Protein AF-A0A5V5FQ35-F1 (afdb_monomer_lite)

Secondary structure (DSSP, 8-state):
-HHHHHHHHHHHHHHHHHHHHHHHHHHHHHHHHHHHHHHHHHHHHHHHHHHTTEEEEEEEEEHHHHGGG---GGGEEE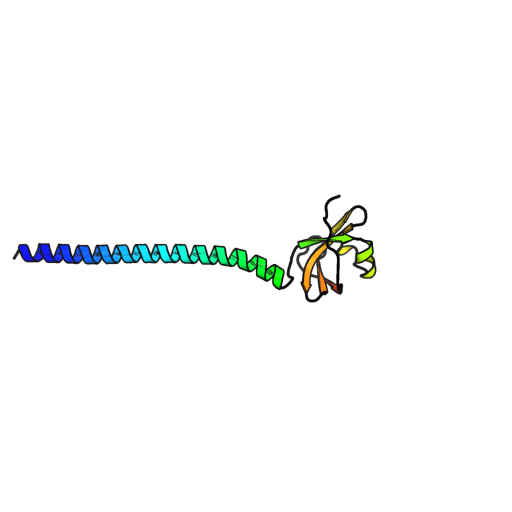EETTEEEEEEEEEETTEEEEE-TT--S--EEEE-S----B----

Organism: Salmonella enterica (NCBI:txid28901)

pLDDT: mean 76.03, std 13.15, range [49.38, 91.56]

Sequence (122 aa):
IILAGTGFADRHQRIRDTKNRIQYYLIFSVAICLYMFTAFSAGISEKIVDLIGLGYQYRCYYDTDLNQYLIPDEFIQDKFNNKTKLFVVADIDGKMYIAPKNKRTTSFYFTAKELAQVSCNK

Structure (mmCIF, N/CA/C/O backbone):
data_AF-A0A5V5FQ35-F1
#
_entry.id   AF-A0A5V5FQ35-F1
#
loop_
_atom_site.group_PDB
_atom_site.id
_atom_site.type_symbol
_atom_site.label_atom_id
_atom_site.label_alt_id
_atom_site.label_comp_id
_atom_site.label_asym_id
_atom_site.label_entity_id
_atom_site.label_seq_id
_atom_site.pdbx_PDB_ins_code
_atom_site.Cartn_x
_atom_site.Cartn_y
_atom_site.Cartn_z
_atom_site.occupancy
_atom_site.B_iso_or_equiv
_atom_site.auth_seq_id
_atom_site.auth_comp_id
_atom_site.auth_asym_id
_atom_site.auth_atom_id
_atom_site.pdbx_PDB_model_num
ATOM 1 N N . ILE A 1 1 ? 53.595 12.717 -59.560 1.00 49.38 1 ILE A N 1
ATOM 2 C CA . ILE A 1 1 ? 53.395 11.840 -58.373 1.00 49.38 1 ILE A CA 1
ATOM 3 C C . ILE A 1 1 ? 52.707 12.574 -57.202 1.00 49.38 1 ILE A C 1
ATOM 5 O O . ILE A 1 1 ? 52.006 11.931 -56.437 1.00 49.38 1 ILE A O 1
ATOM 9 N N . ILE A 1 2 ? 52.779 13.910 -57.099 1.00 50.38 2 ILE A N 1
ATOM 10 C CA . ILE A 1 2 ? 52.216 14.662 -55.953 1.00 50.38 2 ILE A CA 1
ATOM 11 C C . ILE A 1 2 ? 50.672 14.807 -55.991 1.00 50.38 2 ILE A C 1
ATOM 13 O O . ILE A 1 2 ? 50.037 14.785 -54.943 1.00 50.38 2 ILE A O 1
ATOM 17 N N . LEU A 1 3 ? 50.041 14.857 -57.175 1.00 49.72 3 LEU A N 1
ATOM 18 C CA . LEU A 1 3 ? 48.577 15.025 -57.298 1.00 49.72 3 LEU A CA 1
ATOM 19 C C . LEU A 1 3 ? 47.738 13.803 -56.884 1.00 49.72 3 LEU A C 1
ATOM 21 O O . LEU A 1 3 ? 46.562 13.954 -56.569 1.00 49.72 3 LEU A O 1
ATOM 25 N N . ALA A 1 4 ? 48.311 12.597 -56.869 1.00 51.66 4 ALA A N 1
ATOM 26 C CA . ALA A 1 4 ? 47.579 11.417 -56.410 1.00 51.66 4 ALA A CA 1
ATOM 27 C C . ALA A 1 4 ? 47.426 11.422 -54.876 1.00 51.66 4 ALA A C 1
ATOM 29 O O . ALA A 1 4 ? 46.365 11.081 -54.361 1.00 51.66 4 ALA A O 1
ATOM 30 N N . GLY A 1 5 ? 48.450 11.875 -54.140 1.00 54.00 5 GLY A N 1
ATOM 31 C CA . GLY A 1 5 ? 48.464 11.867 -52.672 1.00 54.00 5 GLY A CA 1
ATOM 32 C C . GLY A 1 5 ? 47.436 12.800 -52.024 1.00 54.00 5 GLY A C 1
ATOM 33 O O . GLY A 1 5 ? 46.853 12.445 -51.002 1.00 54.00 5 GLY A O 1
ATOM 34 N N . THR A 1 6 ? 47.149 13.949 -52.641 1.00 55.91 6 THR A N 1
ATOM 35 C CA . THR A 1 6 ? 46.155 14.909 -52.130 1.00 55.91 6 THR A CA 1
ATOM 36 C C . THR A 1 6 ? 44.722 14.381 -52.258 1.00 55.91 6 THR A C 1
ATOM 38 O O . THR A 1 6 ? 43.928 14.544 -51.334 1.00 55.91 6 THR A O 1
ATOM 41 N N . GLY A 1 7 ? 44.403 13.664 -53.342 1.00 56.66 7 GLY A N 1
ATOM 42 C CA . GLY A 1 7 ? 43.092 13.031 -53.536 1.00 56.66 7 GLY A CA 1
ATOM 43 C C . GLY A 1 7 ? 42.840 11.832 -52.612 1.00 56.66 7 GLY A C 1
ATOM 44 O O . GLY A 1 7 ? 41.717 11.636 -52.141 1.00 56.66 7 GLY A O 1
ATOM 45 N N . PHE A 1 8 ? 43.877 11.045 -52.300 1.00 56.84 8 PHE A N 1
ATOM 46 C CA . PHE A 1 8 ? 43.761 9.947 -51.332 1.00 56.84 8 PHE A CA 1
ATOM 47 C C . PHE A 1 8 ? 43.633 10.454 -49.893 1.00 56.84 8 PHE A C 1
ATOM 49 O O . PHE A 1 8 ? 42.824 9.906 -49.147 1.00 56.84 8 PHE A O 1
ATOM 56 N N . ALA A 1 9 ? 44.358 11.515 -49.519 1.00 57.84 9 ALA A N 1
ATOM 57 C CA . ALA A 1 9 ? 44.228 12.141 -48.205 1.00 57.84 9 ALA A CA 1
ATOM 58 C C . ALA A 1 9 ? 42.813 12.706 -47.980 1.00 57.84 9 ALA A C 1
ATOM 60 O O . ALA A 1 9 ? 42.188 12.359 -46.980 1.00 57.84 9 ALA A O 1
ATOM 61 N N . ASP A 1 10 ? 42.260 13.456 -48.944 1.00 57.50 10 ASP A N 1
ATOM 62 C CA . ASP A 1 10 ? 40.905 14.031 -48.855 1.00 57.50 10 ASP A CA 1
ATOM 63 C C . ASP A 1 10 ? 39.818 12.949 -48.723 1.00 57.50 10 ASP A C 1
ATOM 65 O O . ASP A 1 10 ? 38.926 13.028 -47.874 1.00 57.50 10 ASP A O 1
ATOM 69 N N . ARG A 1 11 ? 39.931 11.860 -49.497 1.00 59.28 11 ARG A N 1
ATOM 70 C CA . ARG A 1 11 ? 38.997 10.728 -49.415 1.00 59.28 11 ARG A CA 1
ATOM 71 C C . ARG A 1 11 ? 39.097 9.999 -48.076 1.00 59.28 11 ARG A C 1
ATOM 73 O O . ARG A 1 11 ? 38.075 9.597 -47.518 1.00 59.28 11 ARG A O 1
ATOM 80 N N . HIS A 1 12 ? 40.308 9.834 -47.544 1.00 62.91 12 HIS A N 1
ATOM 81 C CA . HIS A 1 12 ? 40.508 9.171 -46.260 1.00 62.91 12 HIS A CA 1
ATOM 82 C C . HIS A 1 12 ? 39.994 10.021 -45.091 1.00 62.91 12 HIS A C 1
ATOM 84 O O . HIS A 1 12 ? 39.418 9.474 -44.147 1.00 62.91 12 HIS A O 1
ATOM 90 N N . GLN A 1 13 ? 40.136 11.346 -45.189 1.00 62.41 13 GLN A N 1
ATOM 91 C CA . GLN A 1 13 ? 39.620 12.313 -44.224 1.00 62.41 13 GLN A CA 1
ATOM 92 C C . GLN A 1 13 ? 38.087 12.327 -44.222 1.00 62.41 13 GLN A C 1
ATOM 94 O O . GLN A 1 13 ? 37.492 12.166 -43.160 1.00 62.41 13 GLN A O 1
ATOM 99 N N . ARG A 1 14 ? 37.435 12.326 -45.397 1.00 61.88 14 ARG A N 1
ATOM 100 C CA . ARG A 1 14 ? 35.967 12.198 -45.492 1.00 61.88 14 ARG A CA 1
ATOM 101 C C . ARG A 1 14 ? 35.438 10.905 -44.878 1.00 61.88 14 ARG A C 1
ATOM 103 O O . ARG A 1 14 ? 34.437 10.937 -44.167 1.00 61.88 14 ARG A O 1
ATOM 110 N N . ILE A 1 15 ? 36.087 9.762 -45.116 1.00 65.62 15 ILE A N 1
ATOM 111 C CA . ILE A 1 15 ? 35.661 8.477 -44.527 1.00 65.62 15 ILE A CA 1
ATOM 112 C C . ILE A 1 15 ? 35.809 8.509 -43.000 1.00 65.62 15 ILE A C 1
ATOM 114 O O . ILE A 1 15 ? 34.927 8.028 -42.286 1.00 65.62 15 ILE A O 1
ATOM 118 N N . ARG A 1 16 ? 36.896 9.105 -42.492 1.00 64.38 16 ARG A N 1
ATOM 119 C CA . ARG A 1 16 ? 37.134 9.260 -41.053 1.00 64.38 16 ARG A CA 1
ATOM 120 C C . ARG A 1 16 ? 36.094 10.175 -40.412 1.00 64.38 16 ARG A C 1
ATOM 122 O O . ARG A 1 16 ? 35.506 9.776 -39.412 1.00 64.38 16 ARG A O 1
ATOM 129 N N . ASP A 1 17 ? 35.801 11.318 -41.023 1.00 65.94 17 ASP A N 1
ATOM 130 C CA . ASP A 1 17 ? 34.789 12.257 -40.533 1.00 65.94 17 ASP A CA 1
ATOM 131 C C . ASP A 1 17 ? 33.390 11.645 -40.554 1.00 65.94 17 ASP A C 1
ATOM 133 O O . ASP A 1 17 ? 32.650 11.773 -39.582 1.00 65.94 17 ASP A O 1
ATOM 137 N N . THR A 1 18 ? 33.043 10.897 -41.606 1.00 67.88 18 THR A N 1
ATOM 138 C CA . THR A 1 18 ? 31.744 10.210 -41.694 1.00 67.88 18 THR A CA 1
ATOM 139 C C . THR A 1 18 ? 31.612 9.140 -40.607 1.00 67.88 18 THR A C 1
ATOM 141 O O . THR A 1 18 ? 30.581 9.057 -39.941 1.00 67.88 18 THR A O 1
ATOM 144 N N . LYS A 1 19 ? 32.675 8.361 -40.364 1.00 69.94 19 LYS A N 1
ATOM 145 C CA . LYS A 1 19 ? 32.711 7.343 -39.304 1.00 69.94 19 LYS A CA 1
ATOM 146 C C . LY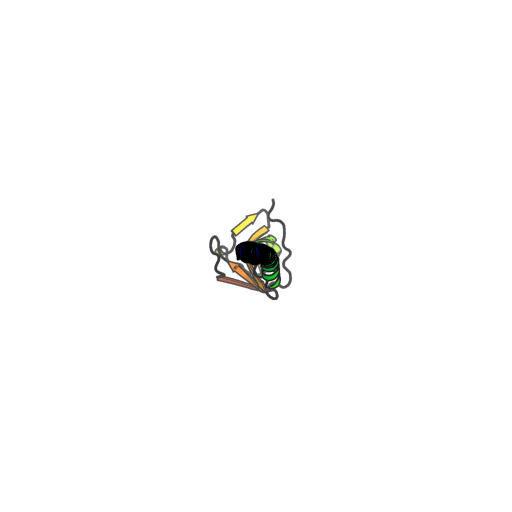S A 1 19 ? 32.602 7.967 -37.911 1.00 69.94 19 LYS A C 1
ATOM 148 O O . LYS A 1 19 ? 31.843 7.464 -37.088 1.00 69.94 19 LYS A O 1
ATOM 153 N N . ASN A 1 20 ? 33.294 9.082 -37.675 1.00 76.62 20 ASN A N 1
ATOM 154 C CA . ASN A 1 20 ? 33.242 9.801 -36.404 1.00 76.62 20 ASN A CA 1
ATOM 155 C C . ASN A 1 20 ? 31.838 10.376 -36.160 1.00 76.62 20 ASN A C 1
ATOM 157 O O . ASN A 1 20 ? 31.279 10.224 -35.077 1.00 76.62 20 ASN A O 1
ATOM 161 N N . ARG A 1 21 ? 31.209 10.949 -37.195 1.00 74.62 21 ARG A N 1
ATOM 162 C CA . ARG A 1 21 ? 29.828 11.454 -37.130 1.00 74.62 21 ARG A CA 1
ATOM 163 C C . ARG A 1 21 ? 28.829 10.352 -36.780 1.00 74.62 21 ARG A C 1
ATOM 165 O O . ARG A 1 21 ? 27.997 10.548 -35.902 1.00 74.62 21 ARG A O 1
ATOM 172 N N . ILE A 1 22 ? 28.937 9.187 -37.425 1.00 80.69 22 ILE A N 1
ATOM 173 C CA . ILE A 1 22 ? 28.087 8.021 -37.134 1.00 80.69 22 ILE A CA 1
ATOM 174 C C . ILE A 1 22 ? 28.290 7.547 -35.689 1.00 80.69 22 ILE A C 1
ATOM 176 O O . ILE A 1 22 ? 27.311 7.260 -35.004 1.00 80.69 22 ILE A O 1
ATOM 180 N N . GLN A 1 23 ? 29.532 7.514 -35.197 1.00 80.44 23 GLN A N 1
ATOM 181 C CA . GLN A 1 23 ? 29.814 7.162 -33.802 1.00 80.44 23 GLN A CA 1
ATOM 182 C C . GLN A 1 23 ? 29.177 8.148 -32.816 1.00 80.44 23 GLN A C 1
ATOM 184 O O . GLN A 1 23 ? 28.561 7.709 -31.847 1.00 80.44 23 GLN A O 1
ATOM 189 N N . TYR A 1 24 ? 29.243 9.455 -33.083 1.00 83.81 24 TYR A N 1
ATOM 190 C CA . TYR A 1 24 ? 28.563 10.453 -32.254 1.00 83.81 24 TYR A CA 1
ATOM 191 C C . TYR A 1 24 ? 27.042 10.268 -32.248 1.00 83.81 24 TYR A C 1
ATOM 193 O O . TYR A 1 24 ? 26.442 10.287 -31.175 1.00 83.81 24 TYR A O 1
ATOM 201 N N . TYR A 1 25 ? 26.418 10.026 -33.407 1.00 85.12 25 TYR A N 1
ATOM 202 C CA . TYR A 1 25 ? 24.978 9.752 -33.474 1.00 85.12 25 TYR A CA 1
ATOM 203 C C . TYR A 1 25 ? 24.588 8.480 -32.712 1.00 85.12 25 TYR A C 1
ATOM 205 O O . TYR A 1 25 ? 23.581 8.484 -32.007 1.00 85.12 25 TYR A O 1
ATOM 213 N N . LEU A 1 26 ? 25.395 7.415 -32.793 1.00 85.00 26 LEU A N 1
ATOM 214 C CA . LEU A 1 26 ? 25.154 6.179 -32.045 1.00 85.00 26 LEU A CA 1
ATOM 215 C C . LEU A 1 26 ? 25.220 6.413 -30.534 1.00 85.00 26 LEU A C 1
ATOM 217 O O . LEU A 1 26 ? 24.298 6.020 -29.824 1.00 85.00 26 LEU A O 1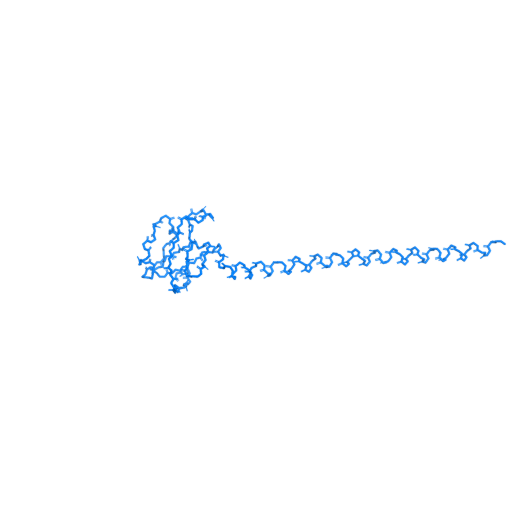
ATOM 221 N N . ILE A 1 27 ? 26.248 7.107 -30.042 1.00 87.25 27 ILE A N 1
ATOM 222 C CA . ILE A 1 27 ? 26.384 7.421 -28.611 1.00 87.25 27 ILE A CA 1
ATOM 223 C C . ILE A 1 27 ? 25.191 8.253 -28.122 1.00 87.25 27 ILE A C 1
ATOM 225 O O . ILE A 1 27 ? 24.603 7.944 -27.085 1.00 87.25 27 ILE A O 1
ATOM 229 N N . PHE A 1 28 ? 24.782 9.265 -28.892 1.00 84.31 28 PHE A N 1
ATOM 230 C CA . PHE A 1 28 ? 23.627 10.094 -28.549 1.00 84.31 28 PHE A CA 1
ATOM 231 C C . PHE A 1 28 ? 22.320 9.290 -28.546 1.00 84.31 28 PHE A C 1
ATOM 233 O O . PHE A 1 28 ? 21.496 9.453 -27.649 1.00 84.31 28 PHE A O 1
ATOM 240 N N . SER A 1 29 ? 22.149 8.379 -29.509 1.00 85.62 29 SER A N 1
ATOM 241 C CA . SER A 1 29 ? 20.974 7.507 -29.574 1.00 85.62 29 SER A CA 1
ATOM 242 C C . SER A 1 29 ? 20.873 6.577 -28.363 1.00 85.62 29 SER A C 1
ATOM 244 O O . SER A 1 29 ? 19.790 6.425 -27.806 1.00 85.62 29 SER A O 1
ATOM 246 N N . VAL A 1 30 ? 21.998 6.029 -27.888 1.00 88.06 30 VAL A N 1
ATOM 247 C CA . VAL A 1 30 ? 22.028 5.187 -26.684 1.00 88.06 30 VAL A CA 1
ATOM 248 C C . VAL A 1 30 ? 21.629 5.999 -25.452 1.00 88.06 30 VAL A C 1
ATOM 250 O O . VAL A 1 30 ? 20.820 5.526 -24.658 1.00 88.06 30 VAL A O 1
ATOM 253 N N . ALA A 1 31 ? 22.124 7.232 -25.314 1.00 84.25 31 ALA A N 1
ATOM 254 C CA . ALA A 1 31 ? 21.746 8.111 -24.207 1.00 84.25 31 ALA A CA 1
ATOM 255 C C . ALA A 1 31 ? 20.240 8.441 -24.207 1.00 84.25 31 ALA A C 1
ATOM 257 O O . ALA A 1 31 ? 19.599 8.391 -23.157 1.00 84.25 31 ALA A O 1
ATOM 258 N N . ILE A 1 32 ? 19.659 8.710 -25.383 1.00 85.75 32 ILE A N 1
ATOM 259 C CA . ILE A 1 32 ? 18.217 8.961 -25.532 1.00 85.75 32 ILE A CA 1
ATOM 260 C C . ILE A 1 32 ? 17.409 7.707 -25.181 1.00 85.75 32 ILE A C 1
ATOM 262 O O . ILE A 1 32 ? 16.440 7.797 -24.429 1.00 85.75 32 ILE A O 1
ATOM 266 N N . CYS A 1 33 ? 17.812 6.533 -25.672 1.00 85.88 33 CYS A N 1
ATOM 267 C CA . CYS A 1 33 ? 17.145 5.276 -25.340 1.00 85.88 33 CYS A CA 1
ATOM 268 C C . CYS A 1 33 ? 17.178 5.009 -23.832 1.00 85.88 33 CYS A C 1
ATOM 270 O O . CYS A 1 33 ? 16.141 4.697 -23.255 1.00 85.88 33 CYS A O 1
ATOM 272 N N . LEU A 1 34 ? 18.332 5.184 -23.180 1.00 83.94 34 LEU A N 1
ATOM 273 C CA . LEU A 1 34 ? 18.463 5.019 -21.728 1.00 83.94 34 LEU A CA 1
ATOM 274 C C . LEU A 1 34 ? 17.538 5.968 -20.958 1.00 83.94 34 LEU A C 1
ATOM 276 O O . LEU A 1 34 ? 16.876 5.531 -20.021 1.00 83.94 34 LEU A O 1
ATOM 280 N N . TYR A 1 35 ? 17.439 7.230 -21.378 1.00 82.12 35 TYR A N 1
ATOM 281 C CA . TYR A 1 35 ? 16.512 8.196 -20.785 1.00 82.12 35 TYR A CA 1
ATOM 282 C C . TYR A 1 35 ? 15.041 7.786 -20.959 1.00 82.12 35 TYR A C 1
ATOM 284 O O . TYR A 1 35 ? 14.252 7.857 -20.019 1.00 82.12 35 TYR A O 1
ATOM 292 N N . MET A 1 36 ? 14.665 7.308 -22.147 1.00 79.12 36 MET A N 1
ATOM 293 C CA . MET A 1 36 ? 13.306 6.825 -22.397 1.00 79.12 36 MET A CA 1
ATOM 294 C C . MET A 1 36 ? 12.985 5.585 -21.552 1.00 79.12 36 MET A C 1
ATOM 296 O O . MET A 1 36 ? 11.889 5.495 -21.006 1.00 79.12 36 MET A O 1
ATOM 300 N N . PHE A 1 37 ? 13.936 4.659 -21.378 1.00 77.19 37 PHE A N 1
ATOM 301 C CA . PHE A 1 37 ? 13.761 3.489 -20.513 1.00 77.19 37 PHE A CA 1
ATOM 302 C C . PHE A 1 37 ? 13.585 3.867 -19.041 1.00 77.19 37 PHE A C 1
ATOM 304 O O . PHE A 1 37 ? 12.714 3.304 -18.380 1.00 77.19 37 PHE A O 1
ATOM 311 N N . THR A 1 38 ? 14.363 4.819 -18.515 1.00 72.75 38 THR A N 1
ATOM 312 C CA . THR A 1 38 ? 14.216 5.250 -17.115 1.00 72.75 38 THR A CA 1
ATOM 313 C C . THR A 1 38 ? 12.895 5.981 -16.883 1.00 72.75 38 THR A C 1
ATOM 315 O O . THR A 1 38 ? 12.208 5.690 -15.903 1.00 72.75 38 THR A O 1
ATOM 318 N N . ALA A 1 39 ? 12.484 6.856 -17.805 1.00 65.88 39 ALA A N 1
ATOM 319 C CA . ALA A 1 39 ? 11.195 7.544 -17.740 1.00 65.88 39 ALA A CA 1
ATOM 320 C C . ALA A 1 39 ? 10.008 6.566 -17.819 1.00 65.88 39 ALA A C 1
ATOM 322 O O . ALA A 1 39 ? 9.048 6.677 -17.054 1.00 65.88 39 ALA A O 1
ATOM 323 N N . PHE A 1 40 ? 10.091 5.567 -18.702 1.00 63.53 40 PHE A N 1
ATOM 324 C CA . PHE A 1 40 ? 9.060 4.540 -18.847 1.00 63.53 40 PHE A CA 1
ATOM 325 C C . PHE A 1 40 ? 9.020 3.601 -17.632 1.00 63.53 40 PHE A C 1
ATOM 327 O O . PHE A 1 40 ? 7.943 3.259 -17.149 1.00 63.53 40 PHE A O 1
ATOM 334 N N . SER A 1 41 ? 10.181 3.247 -17.070 1.00 61.16 41 SER A N 1
ATOM 335 C CA . SER A 1 41 ? 10.278 2.409 -15.870 1.00 61.16 41 SER A CA 1
ATOM 336 C C . SER A 1 41 ? 9.658 3.066 -14.638 1.00 61.16 41 SER A C 1
ATOM 338 O O . SER A 1 41 ? 9.014 2.367 -13.862 1.00 61.16 41 SER A O 1
ATOM 340 N N . ALA A 1 42 ? 9.832 4.377 -14.442 1.00 59.41 42 ALA A N 1
ATOM 341 C CA . ALA A 1 42 ? 9.233 5.079 -13.308 1.00 59.41 42 ALA A CA 1
ATOM 342 C C . ALA A 1 42 ? 7.695 5.044 -13.381 1.00 59.41 42 ALA A C 1
ATOM 344 O O . ALA A 1 42 ? 7.039 4.628 -12.428 1.00 59.41 42 ALA A O 1
ATOM 345 N N . GLY A 1 43 ? 7.127 5.364 -14.550 1.00 57.78 43 GLY A N 1
ATOM 346 C CA . GLY A 1 43 ? 5.675 5.340 -14.758 1.00 57.78 43 GLY A CA 1
ATOM 347 C C . GLY A 1 43 ? 5.056 3.936 -14.744 1.00 57.78 43 GLY A C 1
ATOM 348 O O . GLY A 1 43 ? 3.907 3.771 -14.337 1.00 57.78 43 GLY A O 1
ATOM 349 N N . ILE A 1 44 ? 5.799 2.906 -15.164 1.00 58.59 44 ILE A N 1
ATOM 350 C CA . ILE A 1 44 ? 5.348 1.512 -15.063 1.00 58.59 44 ILE A CA 1
ATOM 351 C C . ILE A 1 44 ? 5.446 1.004 -13.626 1.00 58.59 44 ILE A C 1
ATOM 353 O O . ILE A 1 44 ? 4.546 0.295 -13.192 1.00 58.59 44 ILE A O 1
ATOM 357 N N . SER A 1 45 ? 6.505 1.343 -12.886 1.00 55.34 45 SER A N 1
ATOM 358 C CA . SER A 1 45 ? 6.692 0.849 -11.520 1.00 55.34 45 SER A CA 1
ATOM 359 C C . SER A 1 45 ? 5.534 1.265 -10.620 1.00 55.34 45 SER A C 1
ATOM 361 O O . SER A 1 45 ? 5.009 0.422 -9.907 1.00 55.34 45 SER A O 1
ATOM 363 N N . GLU A 1 46 ? 5.096 2.524 -10.682 1.00 55.75 46 GLU A N 1
ATOM 364 C CA . GLU A 1 46 ? 3.948 3.002 -9.898 1.00 55.75 46 GLU A CA 1
ATOM 365 C C . GLU A 1 46 ? 2.652 2.280 -10.293 1.00 55.75 46 GLU A C 1
ATOM 367 O O . GLU A 1 46 ? 1.912 1.815 -9.430 1.00 55.75 46 GLU A O 1
ATOM 372 N N . LYS A 1 47 ? 2.425 2.075 -11.598 1.00 52.50 47 LYS A N 1
ATOM 373 C CA . LYS A 1 47 ? 1.250 1.343 -12.092 1.00 52.50 47 LYS A CA 1
ATOM 374 C C . LYS A 1 47 ? 1.261 -0.142 -11.739 1.00 52.50 47 LYS A C 1
ATOM 376 O O . LYS A 1 47 ? 0.206 -0.687 -11.450 1.00 52.50 47 LYS A O 1
ATOM 381 N N . ILE A 1 48 ? 2.416 -0.807 -11.778 1.00 53.00 48 ILE A N 1
ATOM 382 C CA . ILE A 1 48 ? 2.559 -2.223 -11.405 1.00 53.00 48 ILE A CA 1
ATOM 383 C C . ILE A 1 48 ? 2.355 -2.400 -9.899 1.00 53.00 48 ILE A C 1
ATOM 385 O O . ILE A 1 48 ? 1.711 -3.354 -9.480 1.00 53.00 48 ILE A O 1
ATOM 389 N N . VAL A 1 49 ? 2.875 -1.478 -9.094 1.00 53.84 49 VAL A N 1
ATOM 390 C CA . VAL A 1 49 ? 2.694 -1.441 -7.637 1.00 53.84 49 VAL A CA 1
ATOM 391 C C . VAL A 1 49 ? 1.200 -1.331 -7.296 1.00 53.84 49 VAL A C 1
ATOM 393 O O . VAL A 1 49 ? 0.686 -2.187 -6.575 1.00 53.84 49 VAL A O 1
ATOM 396 N N . ASP A 1 50 ? 0.473 -0.413 -7.941 1.00 52.03 50 ASP A N 1
ATOM 397 C CA . ASP A 1 50 ? -0.987 -0.303 -7.800 1.00 52.03 50 ASP A CA 1
ATOM 398 C C . ASP A 1 50 ? -1.748 -1.541 -8.328 1.00 52.03 50 ASP A C 1
ATOM 400 O O . ASP A 1 50 ? -2.713 -1.976 -7.703 1.00 52.03 50 ASP A O 1
ATOM 404 N N . LEU A 1 51 ? -1.312 -2.156 -9.438 1.00 50.44 51 LEU A N 1
ATOM 405 C CA . LEU A 1 51 ? -1.944 -3.352 -10.030 1.00 50.44 51 LEU A CA 1
ATOM 406 C C . LEU A 1 51 ? -1.742 -4.634 -9.212 1.00 50.44 51 LEU A C 1
ATOM 408 O O . LEU A 1 51 ? -2.614 -5.498 -9.210 1.00 50.44 51 LEU A O 1
ATOM 412 N N . ILE A 1 52 ? -0.599 -4.781 -8.538 1.00 57.69 52 ILE A N 1
ATOM 413 C CA . ILE A 1 52 ? -0.316 -5.920 -7.647 1.00 57.69 52 ILE A CA 1
ATOM 414 C C . ILE A 1 52 ? -0.946 -5.673 -6.261 1.00 57.69 52 ILE A C 1
ATOM 416 O O . ILE A 1 52 ? -0.928 -6.550 -5.402 1.00 57.69 52 ILE A O 1
ATOM 420 N N . GLY A 1 53 ? -1.518 -4.486 -6.024 1.00 52.34 53 GLY A N 1
ATOM 421 C CA . GLY A 1 53 ? -2.060 -4.098 -4.727 1.00 52.34 53 GLY A CA 1
ATOM 422 C C . GLY A 1 53 ? -0.979 -3.882 -3.670 1.00 52.34 53 GLY A C 1
ATOM 423 O O . GLY A 1 53 ? -1.305 -3.668 -2.509 1.00 52.34 53 GLY A O 1
ATOM 424 N N . LEU A 1 54 ? 0.305 -3.926 -4.042 1.00 62.41 54 LEU A N 1
ATOM 425 C CA . LEU A 1 54 ? 1.423 -3.594 -3.168 1.00 62.41 54 LEU A CA 1
ATOM 426 C C . LEU A 1 54 ? 1.431 -2.082 -3.018 1.00 62.41 54 LEU A C 1
ATOM 428 O O . LEU A 1 54 ? 1.817 -1.377 -3.929 1.00 62.41 54 LEU A O 1
ATOM 432 N N . GLY A 1 55 ? 1.023 -1.557 -1.879 1.00 63.94 55 GLY A N 1
ATOM 433 C CA . GLY A 1 55 ? 1.040 -0.125 -1.643 1.00 63.94 55 GLY A CA 1
ATOM 434 C C . GLY A 1 55 ? 1.527 0.096 -0.240 1.00 63.94 55 GLY A C 1
ATOM 435 O O . GLY A 1 55 ? 0.730 -0.044 0.671 1.00 63.94 55 GLY A O 1
ATOM 436 N N . TYR A 1 56 ? 2.806 0.444 -0.065 1.00 74.75 56 TYR A N 1
ATOM 437 C CA . TYR A 1 56 ? 3.362 0.920 1.208 1.00 74.75 56 TYR A CA 1
ATOM 438 C C . TYR A 1 56 ? 2.780 2.303 1.530 1.00 74.75 56 TYR A C 1
ATOM 440 O O . TYR A 1 56 ? 3.457 3.328 1.416 1.00 74.75 56 TYR A O 1
ATOM 448 N N . GLN A 1 57 ? 1.495 2.345 1.859 1.00 80.94 57 GLN A N 1
ATOM 449 C CA . GLN A 1 57 ? 0.706 3.564 1.929 1.00 80.94 57 GLN A CA 1
ATOM 450 C C . GLN A 1 57 ? -0.036 3.648 3.257 1.00 80.94 57 GLN A C 1
ATOM 452 O O . GLN A 1 57 ? -0.576 2.673 3.782 1.00 80.94 57 GLN A O 1
ATOM 457 N N . TYR A 1 58 ? -0.102 4.865 3.785 1.00 85.81 58 TYR A N 1
ATOM 458 C CA . TYR A 1 58 ? -0.973 5.160 4.909 1.00 85.81 58 TYR A CA 1
ATOM 459 C C . TYR A 1 58 ? -2.391 5.387 4.397 1.00 85.81 58 TYR A C 1
ATOM 461 O O . TYR A 1 58 ? -2.626 6.315 3.622 1.00 85.81 58 TYR A O 1
ATOM 469 N N . ARG A 1 59 ? -3.331 4.566 4.858 1.00 88.19 59 ARG A N 1
ATOM 470 C CA . ARG A 1 59 ? -4.756 4.688 4.541 1.00 88.19 59 ARG A CA 1
ATOM 471 C C . ARG A 1 59 ? -5.545 4.887 5.830 1.00 88.19 59 ARG A C 1
ATOM 473 O O . ARG A 1 59 ? -5.179 4.342 6.872 1.00 88.19 59 ARG A O 1
ATOM 480 N N . CYS A 1 60 ? -6.601 5.689 5.764 1.00 90.38 60 CYS A N 1
ATOM 481 C CA . CYS A 1 60 ? -7.516 5.893 6.879 1.00 90.38 60 CYS A CA 1
ATOM 482 C C . CYS A 1 60 ? -8.872 5.282 6.551 1.00 90.38 60 CYS A C 1
ATOM 484 O O . CYS A 1 60 ? -9.339 5.391 5.419 1.00 90.38 60 CYS A O 1
ATOM 486 N N . TYR A 1 61 ? -9.495 4.676 7.553 1.00 91.12 61 TYR A N 1
ATOM 487 C CA . TYR A 1 61 ? -10.835 4.099 7.471 1.00 91.12 61 TYR A CA 1
ATOM 488 C C . TYR A 1 61 ? -11.625 4.498 8.715 1.00 91.12 61 TYR A C 1
ATOM 490 O O . TYR A 1 61 ? -11.026 4.865 9.731 1.00 91.12 61 TYR A O 1
ATOM 498 N N . TYR A 1 62 ? -12.952 4.433 8.648 1.00 91.06 62 TYR A N 1
ATOM 499 C CA . TYR A 1 62 ? -13.784 4.652 9.826 1.00 91.06 62 TYR A CA 1
ATOM 500 C C . TYR A 1 62 ? -13.601 3.525 10.846 1.00 91.06 62 TYR A C 1
ATOM 502 O O . TYR A 1 62 ? -13.510 2.349 10.493 1.00 91.06 62 TYR A O 1
ATOM 510 N N . ASP A 1 63 ? -13.587 3.887 12.126 1.00 88.50 63 ASP A N 1
ATOM 511 C CA . ASP A 1 63 ? -13.474 2.938 13.236 1.00 88.50 63 ASP A CA 1
ATOM 512 C C . ASP A 1 63 ? -14.628 1.929 13.210 1.00 88.50 63 ASP A C 1
ATOM 514 O O . ASP A 1 63 ? -14.419 0.745 13.458 1.00 88.50 63 ASP A O 1
ATOM 518 N N . THR A 1 64 ? -15.833 2.373 12.836 1.00 88.81 64 THR A N 1
ATOM 519 C CA . THR A 1 64 ? -17.019 1.514 12.683 1.00 88.81 64 THR A CA 1
ATOM 520 C C . THR A 1 64 ? -16.773 0.350 11.734 1.00 88.81 64 THR A C 1
ATOM 522 O O . THR A 1 64 ? -17.186 -0.771 12.021 1.00 88.81 64 THR A O 1
ATOM 525 N N . ASP A 1 65 ? -16.056 0.611 10.645 1.00 87.56 65 ASP A N 1
ATOM 526 C CA . ASP A 1 65 ? -15.837 -0.359 9.580 1.00 87.56 65 ASP A CA 1
ATOM 527 C C . ASP A 1 65 ? -14.672 -1.289 9.925 1.00 87.56 65 ASP A C 1
ATOM 529 O O . ASP A 1 65 ? -14.654 -2.442 9.497 1.00 87.56 65 ASP A O 1
ATOM 533 N N . LEU A 1 66 ? -13.711 -0.809 10.725 1.00 88.50 66 LEU A N 1
ATOM 534 C CA . LEU A 1 66 ? -12.529 -1.564 11.143 1.00 88.50 66 LEU A CA 1
ATOM 535 C C . LEU A 1 66 ? -12.748 -2.429 12.389 1.00 88.50 66 LEU A C 1
ATOM 537 O O . LEU A 1 66 ? -12.099 -3.467 12.525 1.00 88.50 66 LEU A O 1
ATOM 541 N N . ASN A 1 67 ? -13.656 -2.036 13.287 1.00 86.44 67 ASN A N 1
ATOM 542 C CA . ASN A 1 67 ? -13.868 -2.706 14.577 1.00 86.44 67 ASN A CA 1
ATOM 543 C C . ASN A 1 67 ? -14.218 -4.197 14.436 1.00 86.44 67 ASN A C 1
ATOM 545 O O . ASN A 1 67 ? -13.848 -4.999 15.291 1.00 86.44 67 ASN A O 1
ATOM 549 N N . GLN A 1 68 ? -14.878 -4.585 13.342 1.00 88.12 68 GLN A N 1
ATOM 550 C CA . GLN A 1 68 ? -15.232 -5.982 13.062 1.00 88.12 68 GLN A CA 1
ATOM 551 C C . GLN A 1 68 ? -14.019 -6.891 12.796 1.00 88.12 68 GLN A C 1
ATOM 553 O O . GLN A 1 68 ? -14.124 -8.106 12.945 1.00 88.12 68 GLN A O 1
ATOM 558 N N . TYR A 1 69 ? -12.869 -6.323 12.420 1.00 88.31 69 TYR A N 1
ATOM 559 C CA . TYR A 1 69 ? -11.675 -7.083 12.039 1.00 88.31 69 TYR A CA 1
ATOM 560 C C . TYR A 1 69 ? -10.684 -7.289 13.190 1.00 88.31 69 TYR A C 1
ATOM 562 O O . TYR A 1 69 ? -9.646 -7.911 12.977 1.00 88.31 69 TYR A O 1
ATOM 570 N N . LEU A 1 70 ? -10.998 -6.788 14.395 1.00 86.62 70 LEU A N 1
ATOM 571 C CA . LEU A 1 70 ? -10.211 -6.994 15.621 1.00 86.62 70 LEU A CA 1
ATOM 572 C C . LEU A 1 70 ? -8.711 -6.709 15.429 1.00 86.62 70 LEU A C 1
ATOM 574 O O . LEU A 1 70 ? -7.852 -7.486 15.848 1.00 86.62 70 LEU A O 1
ATOM 578 N N . ILE A 1 71 ? -8.397 -5.600 14.758 1.00 88.38 71 ILE A N 1
ATOM 579 C CA . ILE A 1 71 ? -7.015 -5.217 14.461 1.00 88.38 71 ILE A CA 1
ATOM 580 C C . ILE A 1 71 ? -6.298 -4.871 15.775 1.00 88.38 71 ILE A C 1
ATOM 582 O O . ILE A 1 71 ? -6.765 -3.980 16.488 1.00 88.38 71 ILE A O 1
ATOM 586 N N . PRO A 1 72 ? -5.168 -5.527 16.100 1.00 88.38 72 PRO A N 1
ATOM 587 C CA . PRO A 1 72 ? -4.427 -5.228 17.319 1.00 88.38 72 PRO A CA 1
ATOM 588 C C . PRO A 1 72 ? -3.871 -3.798 17.322 1.00 88.38 72 PRO A C 1
ATOM 590 O O . PRO A 1 72 ? -3.419 -3.294 16.290 1.00 88.38 72 PRO A O 1
ATOM 593 N N . ASP A 1 73 ? -3.832 -3.165 18.497 1.00 87.81 73 ASP A N 1
ATOM 594 C CA . ASP A 1 73 ? -3.412 -1.762 18.651 1.00 87.81 73 ASP A CA 1
ATOM 595 C C . ASP A 1 73 ? -1.984 -1.486 18.140 1.00 87.81 73 ASP A C 1
ATOM 597 O O . ASP A 1 73 ? -1.681 -0.377 17.709 1.00 87.81 73 ASP A O 1
ATOM 601 N N . GLU A 1 74 ? -1.108 -2.494 18.112 1.00 88.19 74 GLU A N 1
ATOM 602 C CA . GLU A 1 74 ? 0.258 -2.381 17.573 1.00 88.19 74 GLU A CA 1
ATOM 603 C C . GLU A 1 74 ? 0.316 -2.062 16.062 1.00 88.19 74 GLU A C 1
ATOM 605 O O . GLU A 1 74 ? 1.319 -1.528 15.571 1.00 88.19 74 GLU A O 1
ATOM 610 N N . PHE A 1 75 ? -0.760 -2.353 15.322 1.00 88.50 75 PHE A N 1
ATOM 611 C CA . PHE A 1 75 ? -0.896 -2.039 13.895 1.00 88.50 75 PHE A CA 1
ATOM 612 C C . PHE A 1 75 ? -1.549 -0.682 13.631 1.00 88.50 75 PHE A C 1
ATOM 614 O O . PHE A 1 75 ? -1.493 -0.172 12.506 1.00 88.50 75 PHE A O 1
ATOM 621 N N . ILE A 1 76 ? -2.139 -0.078 14.661 1.00 89.38 76 ILE A N 1
ATOM 622 C CA . ILE A 1 76 ? -2.782 1.226 14.577 1.00 89.38 76 ILE A CA 1
ATOM 623 C C . ILE A 1 76 ? -1.700 2.306 14.608 1.00 89.38 76 ILE A C 1
ATOM 625 O O . ILE A 1 76 ? -0.965 2.471 15.581 1.00 89.38 76 ILE A O 1
ATOM 629 N N . GLN A 1 77 ? -1.588 3.062 13.517 1.00 88.62 77 GLN A N 1
ATOM 630 C CA . GLN A 1 77 ? -0.583 4.120 13.402 1.00 88.62 77 GLN A CA 1
ATOM 631 C C . GLN A 1 77 ? -0.996 5.355 14.208 1.00 88.62 77 GLN A C 1
ATOM 633 O O . GLN A 1 77 ? -0.159 5.955 14.894 1.00 88.62 77 GLN A O 1
ATOM 638 N N . ASP A 1 78 ? -2.280 5.709 14.088 1.00 88.88 78 ASP A N 1
ATOM 639 C CA . ASP A 1 78 ? -2.923 6.870 14.704 1.00 88.88 78 ASP A CA 1
ATOM 640 C C . ASP A 1 78 ? -4.458 6.733 14.700 1.00 88.88 78 ASP A C 1
ATOM 642 O O . ASP A 1 78 ? -5.012 5.984 13.887 1.00 88.88 78 ASP A O 1
ATOM 646 N N . LYS A 1 79 ? -5.141 7.506 15.556 1.00 87.50 79 LYS A N 1
ATOM 647 C CA . LYS A 1 79 ? -6.610 7.639 15.580 1.00 87.50 79 LYS A CA 1
ATOM 648 C C . LYS A 1 79 ? -7.033 9.111 15.545 1.00 87.50 79 LYS A C 1
ATOM 650 O O . LYS A 1 79 ? -6.514 9.925 16.304 1.00 87.50 79 LYS A O 1
ATOM 655 N N . PHE A 1 80 ? -8.008 9.446 14.699 1.00 85.62 80 PHE A N 1
ATOM 656 C CA . PHE A 1 80 ? -8.537 10.803 14.524 1.00 85.62 80 PHE A CA 1
ATOM 657 C C . PHE A 1 80 ? -10.067 10.801 14.523 1.00 85.62 80 PHE A C 1
ATOM 659 O O . PHE A 1 80 ? -10.668 10.394 13.538 1.00 85.62 80 PHE A O 1
ATOM 666 N N . ASN A 1 81 ? -10.700 11.307 15.587 1.00 79.12 81 ASN A N 1
ATOM 667 C CA . ASN A 1 81 ? -12.128 11.668 15.620 1.00 79.12 81 ASN A CA 1
ATOM 668 C C . ASN A 1 81 ? -13.126 10.637 15.042 1.00 79.12 81 ASN A C 1
ATOM 670 O O . ASN A 1 81 ? -14.150 11.087 14.551 1.00 79.12 81 ASN A O 1
ATOM 674 N N . ASN A 1 82 ? -12.877 9.319 15.169 1.00 88.25 82 ASN A N 1
ATOM 675 C CA . ASN A 1 82 ? -13.613 8.167 14.581 1.00 88.25 82 ASN A CA 1
ATOM 676 C C . ASN A 1 82 ? -12.962 7.478 13.368 1.00 88.25 82 ASN A C 1
ATOM 678 O O . ASN A 1 82 ? -13.596 6.636 12.727 1.00 88.25 82 ASN A O 1
ATOM 682 N N . LYS A 1 83 ? -11.727 7.842 13.030 1.00 90.44 83 LYS A N 1
ATOM 683 C CA . LYS A 1 83 ? -10.948 7.237 11.951 1.00 90.44 83 LYS A CA 1
ATOM 684 C C . LYS A 1 83 ? -9.694 6.592 12.515 1.00 90.44 83 LYS A C 1
ATOM 686 O O . LYS A 1 83 ? -8.981 7.212 13.307 1.00 90.44 83 LYS A O 1
ATOM 691 N N . THR A 1 84 ? -9.345 5.428 11.993 1.00 91.56 84 THR A N 1
ATOM 692 C CA . THR A 1 84 ? -8.096 4.737 12.303 1.00 91.56 84 THR A CA 1
ATOM 693 C C . THR A 1 84 ? -7.185 4.770 11.083 1.00 91.56 84 THR A C 1
ATOM 695 O O . THR A 1 84 ? -7.585 4.442 9.963 1.00 91.56 84 THR A O 1
ATOM 698 N N . LYS A 1 85 ? -5.937 5.188 11.303 1.00 91.19 85 LYS A N 1
ATOM 699 C CA . LYS A 1 85 ? -4.879 5.207 10.295 1.00 91.19 85 LYS A CA 1
ATOM 700 C C . LYS A 1 85 ? -4.102 3.898 10.357 1.00 91.19 85 LYS A C 1
ATOM 702 O O . LYS A 1 85 ? -3.505 3.573 11.383 1.00 91.19 85 LYS A O 1
ATOM 707 N N . LEU A 1 86 ? -4.057 3.188 9.237 1.00 90.06 86 LEU A N 1
ATOM 708 C CA . LEU A 1 86 ? -3.300 1.953 9.068 1.00 90.06 86 LEU A CA 1
ATOM 709 C C . LEU A 1 86 ? -2.189 2.158 8.045 1.00 90.06 86 LEU A C 1
ATOM 711 O O . LEU A 1 86 ? -2.326 2.932 7.094 1.00 90.06 86 LEU A O 1
ATOM 715 N N . PHE A 1 87 ? -1.084 1.446 8.241 1.00 88.69 87 PHE A N 1
ATOM 716 C CA . PHE A 1 87 ? -0.053 1.322 7.222 1.00 88.69 87 PHE A CA 1
ATOM 717 C C . PHE A 1 87 ? -0.298 0.025 6.457 1.00 88.69 87 PHE A C 1
ATOM 719 O O . PHE A 1 87 ? 0.017 -1.069 6.933 1.00 88.69 87 PHE A O 1
ATOM 726 N N . VAL A 1 88 ? -0.940 0.167 5.302 1.00 87.50 88 VAL A N 1
ATOM 727 C CA . VAL A 1 88 ? -1.199 -0.939 4.385 1.00 87.50 88 VAL A CA 1
ATOM 728 C C . VAL A 1 88 ? 0.097 -1.201 3.632 1.00 87.50 88 VAL A C 1
ATOM 730 O O . VAL A 1 88 ? 0.829 -0.270 3.306 1.00 87.50 88 VAL A O 1
ATOM 733 N N . VAL A 1 89 ? 0.419 -2.472 3.439 1.00 86.50 89 VAL A N 1
ATOM 734 C CA . VAL A 1 89 ? 1.562 -2.921 2.638 1.00 86.50 89 VAL A CA 1
ATOM 735 C C . VAL A 1 89 ? 1.069 -3.570 1.358 1.00 86.50 89 VAL A C 1
ATOM 737 O O . VAL A 1 89 ? 1.668 -3.372 0.303 1.00 86.50 89 VAL A O 1
ATOM 740 N N . ALA A 1 90 ? -0.021 -4.332 1.450 1.00 84.75 90 ALA A N 1
ATOM 741 C CA . ALA A 1 90 ? -0.652 -4.939 0.297 1.00 84.75 90 ALA A CA 1
ATOM 742 C C . ALA A 1 90 ? -2.171 -5.046 0.474 1.00 84.75 90 ALA A C 1
ATOM 744 O O . ALA A 1 90 ? -2.654 -5.217 1.591 1.00 84.75 90 ALA A O 1
ATOM 745 N N . ASP A 1 91 ? -2.902 -4.981 -0.628 1.00 81.75 91 ASP A N 1
ATOM 746 C CA . ASP A 1 91 ? -4.337 -5.229 -0.725 1.00 81.75 91 ASP A CA 1
ATOM 747 C C . ASP A 1 91 ? -4.582 -6.132 -1.937 1.00 81.75 91 ASP A C 1
ATOM 749 O O . ASP A 1 91 ? -4.556 -5.681 -3.080 1.00 81.75 91 ASP A O 1
ATOM 753 N N . ILE A 1 92 ? -4.698 -7.437 -1.691 1.00 79.94 92 ILE A N 1
ATOM 754 C CA . ILE A 1 92 ? -4.731 -8.461 -2.741 1.00 79.94 92 ILE A CA 1
ATOM 755 C C . ILE A 1 92 ? -5.996 -9.286 -2.559 1.00 79.94 92 ILE A C 1
ATOM 757 O O . ILE A 1 92 ? -6.115 -10.012 -1.574 1.00 79.94 92 ILE A O 1
ATOM 761 N N . ASP A 1 93 ? -6.921 -9.203 -3.518 1.00 78.94 93 ASP A N 1
ATOM 762 C CA . ASP A 1 93 ? -8.162 -9.995 -3.517 1.00 78.94 93 ASP A CA 1
ATOM 763 C C . ASP A 1 93 ? -8.979 -9.818 -2.215 1.00 78.94 93 ASP A C 1
ATOM 765 O O . ASP A 1 93 ? -9.445 -10.773 -1.591 1.00 78.94 93 ASP A O 1
ATOM 769 N N . GLY A 1 94 ? -9.063 -8.572 -1.729 1.00 77.56 94 GLY A N 1
ATOM 770 C CA . GLY A 1 94 ? -9.725 -8.226 -0.468 1.00 77.56 94 GLY A CA 1
ATOM 771 C C . GLY A 1 94 ? -8.968 -8.672 0.787 1.00 77.56 94 GLY A C 1
ATOM 772 O O . GLY A 1 94 ? -9.500 -8.575 1.891 1.00 77.56 94 GLY A O 1
ATOM 773 N N . LYS A 1 95 ? -7.734 -9.179 0.670 1.00 85.94 95 LYS A N 1
ATOM 774 C CA . LYS A 1 95 ? -6.843 -9.414 1.812 1.00 85.94 95 LYS A CA 1
ATOM 775 C C . LYS A 1 95 ? -5.945 -8.207 2.001 1.00 85.94 95 LYS A C 1
ATOM 777 O O . LYS A 1 95 ? -5.036 -7.955 1.211 1.00 85.94 95 LYS A O 1
ATOM 782 N N . MET A 1 96 ? -6.177 -7.504 3.096 1.00 87.50 96 MET A N 1
ATOM 783 C CA . MET A 1 96 ? -5.385 -6.363 3.507 1.00 87.50 96 MET A CA 1
ATOM 784 C C . MET A 1 96 ? -4.249 -6.821 4.411 1.00 87.50 96 MET A C 1
ATOM 786 O O . MET A 1 96 ? -4.475 -7.342 5.502 1.00 87.50 96 MET A O 1
ATOM 790 N N . TYR A 1 97 ? -3.021 -6.595 3.969 1.00 87.62 97 TYR A N 1
ATOM 791 C CA . TYR A 1 97 ? -1.799 -6.842 4.717 1.00 87.62 97 TYR A CA 1
ATOM 792 C C . TYR A 1 97 ? -1.312 -5.527 5.304 1.00 87.62 97 TYR A C 1
ATOM 794 O O . TYR A 1 97 ? -1.063 -4.564 4.575 1.00 87.62 97 TYR A O 1
ATOM 802 N N . ILE A 1 98 ? -1.150 -5.491 6.621 1.00 89.12 98 ILE A N 1
ATOM 803 C CA . ILE A 1 98 ? -0.756 -4.290 7.351 1.00 89.12 98 ILE A CA 1
ATOM 804 C C . ILE A 1 98 ? 0.531 -4.535 8.131 1.00 89.12 98 ILE A C 1
ATOM 806 O O . ILE A 1 98 ? 0.869 -5.662 8.517 1.00 89.12 98 ILE A O 1
ATOM 810 N N . ALA A 1 99 ? 1.271 -3.455 8.346 1.00 88.12 99 ALA A N 1
ATOM 811 C CA . ALA A 1 99 ? 2.503 -3.479 9.111 1.00 88.12 99 ALA A CA 1
ATOM 812 C C . ALA A 1 99 ? 2.407 -2.575 10.351 1.00 88.12 99 ALA A C 1
ATOM 814 O O . ALA A 1 99 ? 1.694 -1.564 10.344 1.00 88.12 99 ALA A O 1
ATOM 815 N N . PRO A 1 100 ? 3.103 -2.952 11.436 1.00 84.88 100 PRO A N 1
ATOM 816 C CA . PRO A 1 100 ? 3.065 -2.224 12.689 1.00 84.88 100 PRO A CA 1
ATOM 817 C C . PRO A 1 100 ? 3.849 -0.917 12.580 1.00 84.88 100 PRO A C 1
ATOM 819 O O . PRO A 1 100 ? 4.618 -0.690 11.638 1.00 84.88 100 PRO A O 1
ATOM 822 N N . LYS A 1 101 ? 3.642 -0.026 13.552 1.00 75.31 101 LYS A N 1
ATOM 823 C CA . LYS A 1 101 ? 4.255 1.308 13.564 1.00 75.31 101 LYS A CA 1
ATOM 824 C C . LYS A 1 101 ? 5.771 1.230 13.361 1.00 75.31 101 LYS A C 1
ATOM 826 O O . LYS A 1 101 ? 6.469 0.495 14.055 1.00 75.31 101 LYS A O 1
ATOM 831 N N . ASN A 1 102 ? 6.271 1.993 12.388 1.00 69.88 102 ASN A N 1
ATOM 832 C CA . ASN A 1 102 ? 7.687 2.077 12.006 1.00 69.88 102 ASN A CA 1
ATOM 833 C C . ASN A 1 102 ? 8.323 0.800 11.415 1.00 69.88 102 ASN A C 1
ATOM 835 O O . ASN A 1 102 ? 9.548 0.749 11.284 1.00 69.88 102 ASN A O 1
ATOM 839 N N . LYS A 1 103 ? 7.544 -0.214 11.014 1.00 73.00 103 LYS A N 1
ATOM 840 C CA . LYS A 1 103 ? 8.063 -1.384 10.284 1.00 73.00 103 LYS A CA 1
ATOM 841 C C . LYS A 1 103 ? 7.496 -1.442 8.868 1.00 73.00 103 LYS A C 1
ATOM 843 O O . LYS A 1 103 ? 6.357 -1.068 8.622 1.00 73.00 103 LYS A O 1
ATOM 848 N N . ARG A 1 104 ? 8.315 -1.921 7.926 1.00 66.25 104 ARG A N 1
ATOM 849 C CA . ARG A 1 104 ? 7.909 -2.160 6.527 1.00 66.25 104 ARG A CA 1
ATOM 850 C C . ARG A 1 104 ? 7.571 -3.623 6.239 1.00 66.25 104 ARG A C 1
ATOM 852 O O . ARG A 1 104 ? 7.180 -3.948 5.129 1.00 66.25 104 ARG A O 1
ATOM 859 N N . THR A 1 105 ? 7.731 -4.507 7.216 1.00 67.75 105 THR A N 1
ATOM 860 C CA . THR A 1 105 ? 7.390 -5.924 7.095 1.00 67.75 105 THR A CA 1
ATOM 861 C C . THR A 1 105 ? 5.969 -6.168 7.589 1.00 67.75 105 THR A C 1
ATOM 863 O O . THR A 1 105 ? 5.607 -5.745 8.686 1.00 67.75 105 THR A O 1
ATOM 866 N N . THR A 1 106 ? 5.163 -6.851 6.773 1.00 67.69 106 THR A N 1
ATOM 867 C CA . THR A 1 106 ? 3.804 -7.271 7.135 1.00 67.69 106 THR A CA 1
ATOM 868 C C . THR A 1 106 ? 3.859 -8.285 8.263 1.00 67.69 106 THR A C 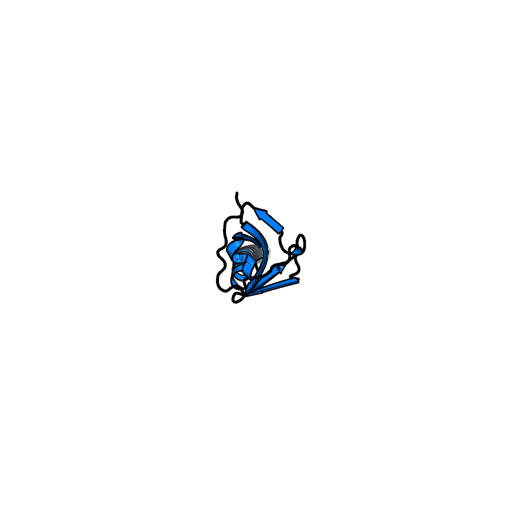1
ATOM 870 O O . THR A 1 106 ? 4.560 -9.291 8.142 1.00 67.69 106 THR A O 1
ATOM 873 N N . SER A 1 107 ? 3.093 -8.064 9.325 1.00 74.06 107 SER A N 1
ATOM 874 C CA . SER A 1 107 ? 2.946 -9.052 10.403 1.00 74.06 107 SER A CA 1
ATOM 875 C C . SER A 1 107 ? 1.495 -9.383 10.734 1.00 74.06 107 SER A C 1
ATOM 877 O O . SER A 1 107 ? 1.258 -10.257 11.560 1.00 74.06 107 SER A O 1
ATOM 879 N N . PHE A 1 108 ? 0.530 -8.750 10.062 1.00 84.44 108 PHE A N 1
ATOM 880 C CA . PHE A 1 108 ? -0.887 -9.060 10.206 1.00 84.44 108 PHE A CA 1
ATOM 881 C C . PHE A 1 108 ? -1.618 -8.878 8.883 1.00 84.44 108 PHE A C 1
ATOM 883 O O . PHE A 1 108 ? -1.256 -8.026 8.066 1.00 84.44 108 PHE A O 1
ATOM 890 N N . TYR A 1 109 ? -2.652 -9.687 8.680 1.00 88.62 109 TYR A N 1
ATOM 891 C CA . TYR A 1 109 ? -3.568 -9.530 7.565 1.00 88.62 109 TYR A CA 1
ATOM 892 C C . TYR A 1 109 ? -5.001 -9.774 8.023 1.00 88.62 109 TYR A C 1
ATOM 894 O O . TYR A 1 109 ? -5.248 -10.542 8.952 1.00 88.62 109 TYR A O 1
ATOM 902 N N . PHE A 1 110 ? -5.942 -9.142 7.337 1.00 88.81 110 PHE A N 1
ATOM 903 C CA . PHE A 1 110 ? -7.369 -9.378 7.509 1.00 88.81 110 PHE A CA 1
ATOM 904 C C . PHE A 1 110 ? -8.062 -9.352 6.146 1.00 88.81 110 PHE A C 1
ATOM 906 O O . PHE A 1 110 ? -7.531 -8.811 5.179 1.00 88.81 110 PHE A O 1
ATOM 913 N N . THR A 1 111 ? -9.229 -9.988 6.045 1.00 89.25 111 THR A N 1
ATOM 914 C CA . THR A 1 111 ? -9.996 -10.035 4.791 1.00 89.25 111 THR A CA 1
ATOM 915 C C . THR A 1 111 ? -11.158 -9.056 4.875 1.00 89.25 111 THR A C 1
ATOM 917 O O . THR A 1 111 ? -12.048 -9.245 5.698 1.00 89.25 111 THR A O 1
ATOM 920 N N . ALA A 1 112 ? -11.156 -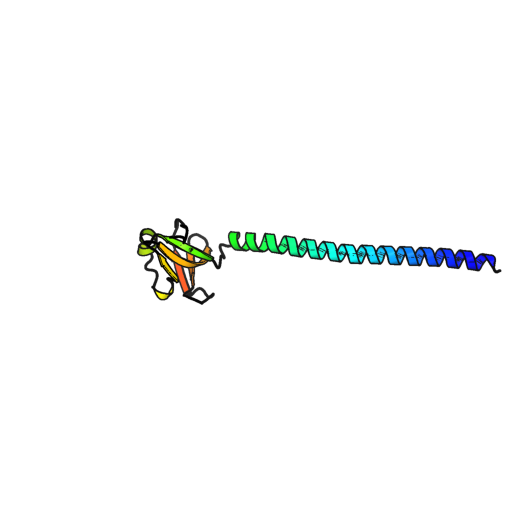8.038 4.022 1.00 83.75 112 ALA A N 1
ATOM 921 C CA . ALA A 1 112 ? -12.212 -7.051 3.880 1.00 83.75 112 ALA A CA 1
ATOM 922 C C . ALA A 1 112 ? -12.592 -6.937 2.399 1.00 83.75 112 ALA A C 1
ATOM 924 O O . ALA A 1 112 ? -11.762 -6.595 1.563 1.00 83.75 112 ALA A O 1
ATOM 925 N N . LYS A 1 113 ? -13.852 -7.241 2.067 1.00 71.62 113 LYS A N 1
ATOM 926 C CA . LYS A 1 113 ? -14.322 -7.192 0.673 1.00 71.62 113 LYS A CA 1
ATOM 927 C C . LYS A 1 113 ? -14.467 -5.763 0.155 1.00 71.62 113 LYS A C 1
ATOM 929 O O . LYS A 1 113 ? -14.187 -5.527 -1.011 1.00 71.62 113 LYS A O 1
ATOM 934 N N . GLU A 1 114 ? -14.874 -4.832 1.015 1.00 71.00 114 GLU A N 1
ATOM 935 C CA . GLU A 1 114 ? -15.041 -3.418 0.676 1.00 71.00 114 GLU A CA 1
ATOM 936 C C . GLU A 1 114 ? -14.751 -2.571 1.921 1.00 71.00 114 GLU A C 1
ATOM 938 O O . GLU A 1 114 ? -15.524 -2.568 2.879 1.00 71.00 114 GLU A O 1
ATOM 943 N N . LEU A 1 115 ? -13.612 -1.876 1.933 1.00 82.06 115 LEU A N 1
ATOM 944 C CA . LEU A 1 115 ? -13.297 -0.866 2.941 1.00 82.06 115 LEU A CA 1
ATOM 945 C C . LEU A 1 115 ? -13.256 0.503 2.274 1.00 82.06 115 LEU A C 1
ATOM 947 O O . LEU A 1 115 ? -12.453 0.749 1.374 1.00 82.06 115 LEU A O 1
ATOM 951 N N . ALA A 1 116 ? -14.121 1.407 2.728 1.00 82.75 116 ALA A N 1
ATOM 952 C CA . ALA A 1 116 ? -14.170 2.765 2.214 1.00 82.75 116 ALA A CA 1
ATOM 953 C C . ALA A 1 116 ? -12.982 3.569 2.760 1.00 82.75 116 ALA A C 1
ATOM 955 O O . ALA A 1 116 ? -12.965 3.980 3.922 1.00 82.75 116 ALA A O 1
ATOM 956 N N . GLN A 1 117 ? -11.968 3.791 1.921 1.00 85.25 117 GLN A N 1
ATOM 957 C CA . GLN A 1 117 ? -10.860 4.669 2.280 1.00 85.25 117 GLN A CA 1
ATOM 958 C C . GLN A 1 117 ? -11.368 6.107 2.437 1.00 85.25 117 GLN A C 1
ATOM 960 O O . GLN A 1 117 ? -12.001 6.664 1.541 1.00 85.25 117 GLN A O 1
ATOM 965 N N . VAL A 1 118 ? -11.024 6.734 3.559 1.00 87.44 118 VAL A N 1
ATOM 966 C CA . VAL A 1 118 ? -11.333 8.136 3.840 1.00 87.44 118 VAL A CA 1
ATOM 967 C C . VAL A 1 118 ? -10.078 8.986 3.950 1.00 87.44 118 VAL A C 1
ATOM 969 O O . VAL A 1 118 ? -8.966 8.498 4.164 1.00 87.44 118 VAL A O 1
ATOM 972 N N . SER A 1 119 ? -10.260 10.300 3.822 1.00 84.44 119 SER A N 1
ATOM 973 C CA . SER A 1 119 ? -9.182 11.254 4.064 1.00 84.44 119 SER A CA 1
ATOM 974 C C . SER A 1 119 ? -8.729 11.205 5.524 1.00 84.44 119 SER A C 1
ATOM 976 O O . SER A 1 119 ? -9.547 11.281 6.449 1.00 84.44 119 SER A O 1
ATOM 978 N N . CYS A 1 120 ? -7.408 11.142 5.710 1.00 80.94 120 CYS A N 1
ATOM 979 C CA . CYS A 1 120 ? -6.746 11.230 7.010 1.00 80.94 120 CYS A CA 1
ATOM 980 C C . CYS A 1 120 ? -6.748 12.649 7.610 1.00 80.94 120 CYS A C 1
ATOM 982 O O . CYS A 1 120 ? -6.208 12.842 8.697 1.00 80.94 120 CYS A O 1
ATOM 984 N N . ASN A 1 121 ? -7.321 13.642 6.921 1.00 78.3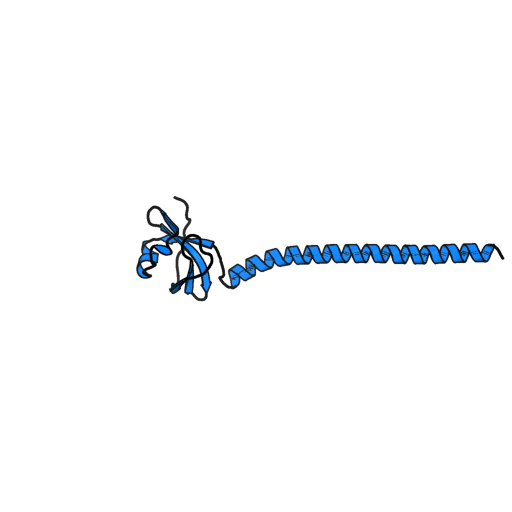8 121 ASN A N 1
ATOM 985 C CA . ASN A 1 121 ? -7.456 14.995 7.456 1.00 78.38 121 ASN A CA 1
ATOM 986 C C . ASN A 1 121 ? -8.582 15.070 8.506 1.00 78.38 121 ASN A C 1
ATOM 988 O O . ASN A 1 121 ? -9.551 14.299 8.447 1.00 78.38 121 ASN A O 1
ATOM 992 N N . LYS A 1 122 ? -8.401 15.992 9.466 1.00 58.91 122 LYS A N 1
ATOM 993 C CA . LYS A 1 122 ? -9.358 16.306 10.539 1.00 58.91 122 LYS A CA 1
ATOM 994 C C . LYS A 1 122 ? -10.733 16.658 9.990 1.00 58.91 122 LYS A C 1
ATOM 996 O O . LYS A 1 122 ? -10.782 17.430 9.010 1.00 58.91 122 LYS A O 1
#

Radius of gyration: 29.98 Å; chains: 1; bounding box: 70×26×77 Å

Foldseek 3Di:
DVVVVVVVVVVVVVVVVVVVVVVVVVVVVVVVVVVVVVVVCVVVVVVVCVVQQQDQDKWKAFLVLCVVFVDDPQQFQDDDPRITIGGFGGQHQQKTFTDGHPDNDTDDITGGNDTDTDDPDD

=== Feature glossary ===
Annotated list of the representations used here:

Nearest PDB structures. The Foldseek neighbor list gives the closest experimentally determined structures in the PDB, ranked by structural alignment. TM-score near 1 means near-identical fold; near 0.3 means only rough topology match. This is how one finds what a novel AlphaFold prediction most resembles in the solved-structure universe.

Foldseek 3Di. Foldseek's 3Di representation compresses backbone geometry into a per-residue letter drawn from a learned twenty-state alphabet. It captures the tertiary interaction pattern around each residue — which residues are packed against it in space, regardless of where they are in sequence.

Radius of gyration, Cα contacts, bounding box. Radius of gyration (Rg) is the root-mean-square distance of Cα atoms from their centroid — a single number for overall size and compactness. A globular domain of N residues has Rg ≈ 2.2·N^0.38 Å; an extended or disordered chain has a much larger Rg. The Cα contact count is the number of residue pairs whose Cα atoms are within 8 Å and are more than four positions apart in sequence — a standard proxy for tertiary packing density. The bounding box is the smallest axis-aligned box enclosing all Cα atoms.

InterPro / GO / CATH / organism. The annotation block draws on four external resources. InterPro: which protein families and domains the sequence belongs to. GO: standardized terms for what the protein does, what process it participates in, and where in the cell it acts. CATH: which structural fold it has in the CATH hierarchy. Organism: the species of origin.

mmCIF coordinates. The mmCIF block holds the 3D Cartesian coordinates of each backbone atom (N, Cα, C, O) in ångströms. mmCIF is the PDB's canonical archive format — a tagged-loop text representation of the atomic model.

pLDDT. pLDDT is the predicted lDDT-Cα score: AlphaFold's confidence that the local environment of each residue (all inter-atomic distances within 15 Å) is correctly placed. It is a per-residue number between 0 and 100, with higher meaning more reliable.

Backbone torsions (φ/ψ). φ (phi) and ψ (psi) are the two rotatable backbone dihedrals per residue: φ is the C(i-1)–N–Cα–C torsion, ψ is the N–Cα–C–N(i+1) torsion, both in degrees on (−180°, 180°]. α-helical residues cluster near (−60°, −45°); β-strand residues near (−120°, +130°). A Ramachandran plot is simply a scatter of (φ, ψ) for every residue.

B-factor. For experimental (PDB) structures, the B-factor (temperature factor) quantifies the positional spread of each atom in the crystal — a combination of thermal vibration and static disorder — in units of Å². High B-factors mark flexible loops or poorly resolved regions; low B-factors mark the rigid, well-ordered core.

Secondary structure (3-state, P-SEA). SS3 is a coarse helix/strand/coil call (letters a/b/c) made by the P-SEA algorithm from inter-Cα distances and dihedrals. It is less detailed than DSSP but needs only Cα positions.

Predicted aligned error. Predicted aligned error is AlphaFold's pairwise confidence. Unlike pLDDT (per-residue), PAE is per-residue-pair and captures whether two parts of the structure are correctly placed relative to each other. Units are ångströms of expected positional error.

Solvent-accessible surface area. Solvent-accessible surface area (SASA) is the area in Å² traced out by the centre of a 1.4 Å probe sphere (a water molecule) rolled over the protein's van der Waals surface (Shrake–Rupley / Lee–Richards construction). Buried residues have near-zero SASA; fully exposed residues can exceed 200 Å². The total SASA scales roughly with the number of surface residues.

Secondary structure (8-state, DSSP). The SS8 string is DSSP's per-residue secondary-structure call. α-helix (H) means an i→i+4 H-bond ladder; β-strand (E) means the residue participates in a β-sheet; 3₁₀ (G) and π (I) are tighter and wider helices; T/S are turns/bends; '-' is loop.

Rendered structure images. Structure images are PyMOL renders from six orthogonal camera directions. Cartoon representation draws helices as coils and strands as arrows; sticks shows the backbone as bonds; surface shows the solvent-excluded envelope. Rainbow coloring maps sequence position to hue (blue→red, N→C); chain coloring assigns a distinct color per polypeptide.

Sequence. The amino-acid sequence is the protein's primary structure: the linear order of residues from the N-terminus to the C-terminus, written in one-letter code. Everything else here — the 3D coordinates, the secondary structure, the domain annotations — is ultimately a consequence of this string.

Contact-map, Ramachandran, and PAE plots. Three diagnostic plots accompany the record. The Cα contact map visualizes the tertiary structure as a 2D adjacency matrix (8 Å cutoff, sequence-local contacts suppressed). The Ramachandran plot shows the distribution of backbone (φ, ψ) torsions, with points in the α and β basins reflecting secondary structure content. The PAE plot shows AlphaFold's inter-residue confidence as a color matrix.